Protein AF-A0A257U1Z7-F1 (afdb_monomer_lite)

Foldseek 3Di:
DVVVLVVLVVVLVVVVVVVVVVVVVVVVVVVVCVVVVHDDPDPVVVVVVVCCSVVVSVVVNCCCVPVVDDDPPPVNVVVVVD

Sequence (82 aa):
MVTSTALYLGFLALLYLERGVELLVSRRNIRLALAAGGVETGRRHYAVMVAVHAVFPLACAAEVLGLHRAFPGAAGFAALAV

pLDDT: mean 90.47, std 6.73, range [55.97, 96.31]

Radius of gyration: 17.27 Å; chains: 1; bounding box: 37×24×46 Å

Secondary structure (DSSP, 8-state):
-HHHHHHHHHHHHHHHHHHHHHHHHHHHHHHHHHHTT-----HHHHHHHHHHHHHHHHHHHHHHHHH-PPP-THHHHHTT--

Structure (mmCIF, N/CA/C/O backbone):
data_AF-A0A257U1Z7-F1
#
_entry.id   AF-A0A257U1Z7-F1
#
loop_
_atom_site.group_PDB
_atom_site.id
_atom_site.type_symbol
_atom_site.label_atom_id
_atom_site.label_alt_id
_atom_site.label_comp_id
_atom_site.label_asym_id
_atom_site.label_entity_id
_atom_site.label_seq_id
_atom_site.pdbx_PDB_ins_code
_atom_site.Cartn_x
_atom_site.Cartn_y
_atom_site.Cartn_z
_atom_site.occupancy
_atom_site.B_iso_or_equiv
_atom_site.auth_seq_id
_atom_site.auth_comp_id
_atom_site.auth_asym_id
_atom_site.auth_atom_id
_atom_site.pdbx_PDB_model_num
ATOM 1 N N . MET A 1 1 ? 17.495 1.439 -17.921 1.00 60.53 1 MET A N 1
ATOM 2 C CA . MET A 1 1 ? 16.274 0.604 -17.986 1.00 60.53 1 MET A CA 1
ATOM 3 C C . MET A 1 1 ? 16.177 -0.297 -16.757 1.00 60.53 1 MET A C 1
ATOM 5 O O . MET A 1 1 ? 15.320 -0.035 -15.931 1.00 60.53 1 MET A O 1
ATOM 9 N N . VAL A 1 2 ? 17.100 -1.249 -16.553 1.00 69.31 2 VAL A N 1
ATOM 10 C CA . VAL A 1 2 ? 17.073 -2.183 -15.400 1.00 69.31 2 VAL A CA 1
ATOM 11 C C . VAL A 1 2 ? 17.099 -1.479 -14.034 1.00 69.31 2 VAL A C 1
ATOM 13 O O . VAL A 1 2 ? 16.318 -1.820 -13.151 1.00 69.31 2 VAL A O 1
ATOM 16 N N . THR A 1 3 ? 17.937 -0.450 -13.866 1.00 83.19 3 THR A N 1
ATOM 17 C CA . THR A 1 3 ? 18.056 0.286 -12.595 1.00 83.19 3 THR A CA 1
ATOM 18 C C . THR A 1 3 ? 16.744 0.954 -12.181 1.00 83.19 3 THR A C 1
ATOM 20 O O . THR A 1 3 ? 16.355 0.883 -11.022 1.00 83.19 3 THR A O 1
ATOM 23 N N . SER A 1 4 ? 16.025 1.561 -13.129 1.00 85.38 4 SER A N 1
ATOM 24 C CA . SER A 1 4 ? 14.745 2.230 -12.872 1.00 85.38 4 SER A CA 1
ATOM 25 C C . SER A 1 4 ? 13.665 1.236 -12.440 1.00 85.38 4 SER A C 1
ATOM 27 O O . SER A 1 4 ? 12.918 1.514 -11.508 1.00 85.38 4 SER A O 1
ATOM 29 N N . THR A 1 5 ? 13.622 0.055 -13.063 1.00 89.50 5 THR A N 1
ATOM 30 C CA . THR A 1 5 ? 12.714 -1.029 -12.665 1.00 89.50 5 THR A CA 1
ATOM 31 C C . THR A 1 5 ? 13.030 -1.536 -11.260 1.00 89.50 5 THR A C 1
ATOM 33 O O . THR A 1 5 ? 12.118 -1.686 -10.454 1.00 89.50 5 THR A O 1
ATOM 36 N N . ALA A 1 6 ? 14.308 -1.747 -10.930 1.00 91.25 6 ALA A N 1
ATOM 37 C CA . ALA A 1 6 ? 14.710 -2.190 -9.596 1.00 91.25 6 ALA A CA 1
ATOM 38 C C . ALA A 1 6 ? 14.330 -1.172 -8.505 1.00 91.25 6 ALA A C 1
ATOM 40 O O . ALA A 1 6 ? 13.784 -1.558 -7.473 1.00 91.25 6 ALA A O 1
ATOM 41 N N . LEU A 1 7 ? 14.552 0.124 -8.753 1.00 92.12 7 LEU A N 1
ATOM 42 C CA . LEU A 1 7 ? 14.141 1.197 -7.839 1.00 92.12 7 LEU A CA 1
ATOM 43 C C . LEU A 1 7 ? 12.619 1.244 -7.664 1.00 92.12 7 LEU A C 1
ATOM 45 O O . LEU A 1 7 ? 12.137 1.371 -6.542 1.00 92.12 7 LEU A O 1
ATOM 49 N N . TYR A 1 8 ? 11.866 1.092 -8.754 1.00 91.75 8 TYR A N 1
ATOM 50 C CA . TYR A 1 8 ? 10.407 1.065 -8.710 1.00 91.75 8 TYR A CA 1
ATOM 51 C C . TYR A 1 8 ? 9.868 -0.120 -7.896 1.00 91.75 8 TYR A C 1
ATOM 53 O O . TYR A 1 8 ? 9.022 0.062 -7.024 1.00 91.75 8 TYR A O 1
ATOM 61 N N . LEU A 1 9 ? 10.400 -1.326 -8.112 1.00 93.56 9 LEU A N 1
ATOM 62 C CA . LEU A 1 9 ? 10.020 -2.504 -7.327 1.00 93.56 9 LEU A CA 1
ATOM 63 C C . LEU A 1 9 ? 10.413 -2.363 -5.852 1.00 93.56 9 LEU A C 1
ATOM 65 O O . LEU A 1 9 ? 9.641 -2.749 -4.978 1.00 93.56 9 LEU A O 1
ATOM 69 N N . GLY A 1 10 ? 11.579 -1.774 -5.570 1.00 95.38 10 GLY A N 1
ATOM 70 C CA . GLY A 1 10 ? 12.001 -1.448 -4.208 1.00 95.38 10 GLY A CA 1
ATOM 71 C C . GLY A 1 10 ? 11.039 -0.478 -3.517 1.00 95.38 10 GLY A C 1
ATOM 72 O O . GLY A 1 10 ? 10.665 -0.702 -2.368 1.00 95.38 10 GLY A O 1
ATOM 73 N N . PHE A 1 11 ? 10.573 0.550 -4.231 1.00 94.44 11 PHE A N 1
ATOM 74 C CA . PHE A 1 11 ? 9.553 1.476 -3.737 1.00 94.44 11 PHE A CA 1
ATOM 75 C C . PHE A 1 11 ? 8.226 0.765 -3.434 1.00 94.44 11 PHE A C 1
ATOM 77 O O . PHE A 1 11 ? 7.678 0.939 -2.348 1.00 94.44 11 PHE A O 1
ATOM 84 N N . LEU A 1 12 ? 7.736 -0.094 -4.336 1.00 95.12 12 LEU A N 1
ATOM 85 C CA . LEU A 1 12 ? 6.516 -0.875 -4.090 1.00 95.12 12 LEU A CA 1
ATOM 86 C C . LEU A 1 12 ? 6.663 -1.831 -2.896 1.00 95.12 12 LEU A C 1
ATOM 88 O O . LEU A 1 12 ? 5.723 -2.006 -2.121 1.00 95.12 12 LEU A O 1
ATOM 92 N N . ALA A 1 13 ? 7.839 -2.436 -2.720 1.00 95.69 13 ALA A N 1
ATOM 93 C CA . ALA A 1 13 ? 8.121 -3.276 -1.560 1.00 95.69 13 ALA A CA 1
ATOM 94 C C . ALA A 1 13 ? 8.088 -2.465 -0.255 1.00 95.69 13 ALA A C 1
ATOM 96 O O . ALA A 1 13 ? 7.482 -2.907 0.723 1.00 95.69 13 ALA A O 1
ATOM 97 N N . LEU A 1 14 ? 8.677 -1.264 -0.246 1.00 96.12 14 LEU A N 1
ATOM 98 C CA . LEU A 1 14 ? 8.618 -0.356 0.900 1.00 96.12 14 LEU A CA 1
ATOM 99 C C . LEU A 1 14 ? 7.175 0.058 1.219 1.00 96.12 14 LEU A C 1
ATOM 101 O O . LEU A 1 14 ? 6.776 0.001 2.381 1.00 96.12 14 LEU A O 1
ATOM 105 N N . LEU A 1 15 ? 6.381 0.382 0.196 1.00 94.81 15 LEU A N 1
ATOM 106 C CA . LEU A 1 15 ? 4.958 0.688 0.345 1.00 94.81 15 LEU A CA 1
ATOM 107 C C . LEU A 1 15 ? 4.212 -0.470 1.027 1.00 94.81 15 LEU A C 1
ATOM 109 O O . LEU A 1 15 ? 3.464 -0.246 1.977 1.00 94.81 15 LEU A O 1
ATOM 113 N N . TYR A 1 16 ? 4.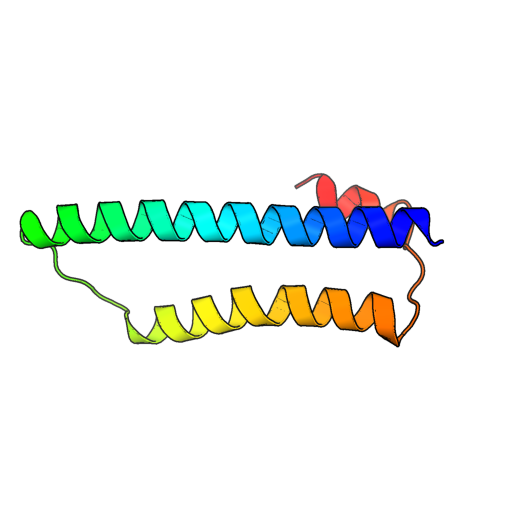439 -1.721 0.610 1.00 95.06 16 TYR A N 1
ATOM 114 C CA . TYR A 1 16 ? 3.811 -2.877 1.264 1.00 95.06 16 TYR A CA 1
ATOM 115 C C . TYR A 1 16 ? 4.237 -3.060 2.717 1.00 95.06 16 TYR A C 1
ATOM 117 O O . TYR A 1 16 ? 3.402 -3.416 3.553 1.00 95.06 16 TYR A O 1
ATOM 125 N N . LEU A 1 17 ? 5.511 -2.818 3.027 1.00 96.31 17 LEU A N 1
ATOM 126 C CA . LEU A 1 17 ? 6.001 -2.875 4.402 1.00 96.31 17 LEU A CA 1
ATOM 127 C C . LEU A 1 17 ? 5.300 -1.829 5.273 1.00 96.31 17 LEU A C 1
ATOM 129 O O . LEU A 1 17 ? 4.792 -2.175 6.339 1.00 96.31 17 LEU A O 1
ATOM 133 N N . GLU A 1 18 ? 5.205 -0.587 4.800 1.00 96.00 18 GLU A N 1
ATOM 134 C CA . GLU A 1 18 ? 4.496 0.493 5.489 1.00 96.00 18 GLU A CA 1
ATOM 135 C C . GLU A 1 18 ? 3.026 0.128 5.737 1.00 96.00 18 GLU A C 1
ATOM 137 O O . GLU A 1 18 ? 2.573 0.150 6.883 1.00 96.00 18 GLU A O 1
ATOM 142 N N . ARG A 1 19 ? 2.299 -0.313 4.698 1.00 93.81 19 ARG A N 1
ATOM 143 C CA . ARG A 1 19 ? 0.894 -0.742 4.834 1.00 93.81 19 ARG A CA 1
ATOM 144 C C . ARG A 1 19 ? 0.748 -1.909 5.814 1.00 93.81 19 ARG A C 1
ATOM 146 O O . ARG A 1 19 ? -0.200 -1.956 6.597 1.00 93.81 19 ARG A O 1
ATOM 153 N N . GLY A 1 20 ? 1.693 -2.848 5.811 1.00 94.19 20 GLY A N 1
ATOM 154 C CA . GLY A 1 20 ? 1.737 -3.950 6.770 1.00 94.19 20 GLY A CA 1
ATOM 155 C C . GLY A 1 20 ? 1.881 -3.456 8.211 1.00 94.19 20 GLY A C 1
ATOM 156 O O . GLY A 1 20 ? 1.124 -3.883 9.087 1.00 94.19 20 GLY A O 1
ATOM 157 N N . VAL A 1 21 ? 2.800 -2.519 8.456 1.00 96.31 21 VAL A N 1
ATOM 158 C CA . VAL A 1 21 ? 2.990 -1.887 9.771 1.00 96.31 21 VAL A CA 1
ATOM 159 C C . VAL A 1 21 ? 1.731 -1.136 10.206 1.00 96.31 21 VAL A C 1
ATOM 161 O O . VAL A 1 21 ? 1.269 -1.326 11.334 1.00 96.31 21 VAL A O 1
ATOM 164 N N . GLU A 1 22 ? 1.116 -0.355 9.319 1.00 94.75 22 GLU A N 1
ATOM 165 C CA . GLU A 1 22 ? -0.149 0.332 9.598 1.00 94.75 22 GLU A CA 1
ATOM 166 C C . GLU A 1 22 ? -1.264 -0.645 9.986 1.00 94.75 22 GLU A C 1
ATOM 168 O O . GLU A 1 22 ? -2.012 -0.384 10.929 1.00 94.75 22 GLU A O 1
ATOM 173 N N . LEU A 1 23 ? -1.364 -1.800 9.322 1.00 93.88 23 LEU A N 1
ATOM 174 C CA . LEU A 1 23 ? -2.343 -2.828 9.680 1.00 93.88 23 LEU A CA 1
ATOM 175 C C . LEU A 1 23 ? -2.078 -3.421 11.067 1.00 93.88 23 LEU A C 1
ATOM 177 O O . LEU A 1 23 ? -3.028 -3.678 11.811 1.00 93.88 23 LEU A O 1
ATOM 181 N N . LEU A 1 24 ? -0.816 -3.625 11.452 1.00 95.69 24 LEU A N 1
ATOM 182 C CA . LEU A 1 24 ? -0.467 -4.082 12.801 1.00 95.69 24 LEU A CA 1
ATOM 183 C C . LEU A 1 24 ? -0.864 -3.046 13.862 1.00 95.69 24 LEU A C 1
ATOM 185 O O . LEU A 1 24 ? -1.467 -3.406 14.881 1.00 95.69 24 LEU A O 1
ATOM 189 N N . VAL A 1 25 ? -0.579 -1.766 13.604 1.00 96.06 25 VAL A N 1
ATOM 190 C CA . VAL A 1 25 ? -0.963 -0.647 14.478 1.00 96.06 25 VAL A CA 1
ATOM 191 C C . VAL A 1 25 ? -2.486 -0.523 14.560 1.00 96.06 25 VAL A C 1
ATOM 193 O O . VAL A 1 25 ? -3.046 -0.474 15.656 1.00 96.06 25 VAL A O 1
ATOM 196 N N . SER A 1 26 ? -3.179 -0.574 13.424 1.00 92.31 26 SER A N 1
ATOM 197 C CA . SER A 1 26 ? -4.640 -0.513 13.344 1.00 92.31 26 SER A CA 1
ATOM 198 C C . SER A 1 26 ? -5.295 -1.661 14.117 1.00 92.31 26 SER A C 1
ATOM 200 O O . SER A 1 26 ? -6.177 -1.433 14.945 1.00 92.31 26 SER A O 1
ATOM 202 N N . ARG A 1 27 ? -4.784 -2.893 13.977 1.00 92.19 27 ARG A N 1
ATOM 203 C CA . ARG A 1 27 ? -5.248 -4.048 14.765 1.00 92.19 27 ARG A CA 1
ATOM 204 C C . ARG A 1 27 ? -5.076 -3.837 16.266 1.00 92.19 27 ARG A C 1
ATOM 206 O O . ARG A 1 27 ? -5.927 -4.280 17.035 1.00 92.19 27 ARG A O 1
ATOM 213 N N . ARG A 1 28 ? -3.986 -3.200 16.706 1.00 94.00 28 ARG A N 1
ATOM 214 C CA . ARG A 1 28 ? -3.789 -2.858 18.123 1.00 94.00 28 ARG A CA 1
ATOM 215 C C . ARG A 1 28 ? -4.835 -1.847 18.588 1.00 94.00 28 ARG A C 1
ATOM 217 O O . ARG A 1 28 ? -5.443 -2.066 19.633 1.00 94.00 28 ARG A O 1
ATOM 224 N N . ASN A 1 29 ? -5.076 -0.804 17.803 1.00 94.19 29 ASN A N 1
ATOM 225 C CA . ASN A 1 29 ? -6.034 0.246 18.144 1.00 94.19 29 ASN A CA 1
ATOM 226 C C . ASN A 1 29 ? -7.472 -0.281 18.189 1.00 94.19 29 ASN A C 1
ATOM 228 O O . ASN A 1 29 ? -8.198 0.040 19.124 1.00 94.19 29 ASN A O 1
ATOM 232 N N . ILE A 1 30 ? -7.858 -1.159 17.258 1.00 93.12 30 ILE A N 1
ATOM 233 C CA . ILE A 1 30 ? -9.180 -1.801 17.261 1.00 93.12 30 ILE A CA 1
ATOM 234 C C . ILE A 1 30 ? -9.395 -2.595 18.553 1.00 93.12 30 ILE A C 1
ATOM 236 O O . ILE A 1 30 ? -10.442 -2.461 19.176 1.00 93.12 30 ILE A O 1
ATOM 240 N N . ARG A 1 31 ? -8.405 -3.377 19.011 1.00 93.19 31 ARG A N 1
ATOM 241 C CA . ARG A 1 31 ? -8.532 -4.126 20.276 1.00 93.19 31 ARG A CA 1
ATOM 242 C C . ARG A 1 31 ? -8.757 -3.206 21.475 1.00 93.19 31 ARG A C 1
ATOM 244 O O . ARG A 1 31 ? -9.588 -3.518 22.320 1.00 93.19 31 ARG A O 1
ATOM 251 N N . LEU A 1 32 ? -8.035 -2.086 21.537 1.00 94.25 32 LEU A N 1
ATOM 252 C CA . LEU A 1 32 ? -8.198 -1.097 22.605 1.00 94.25 32 LEU A CA 1
ATOM 253 C C . LEU A 1 32 ? -9.575 -0.423 22.542 1.00 94.25 32 LEU A C 1
ATOM 255 O O . LEU A 1 32 ? -10.236 -0.297 23.567 1.00 94.25 32 LEU A O 1
ATOM 259 N N . ALA A 1 33 ? -10.032 -0.051 21.344 1.00 93.50 33 ALA A N 1
ATOM 260 C CA . ALA A 1 33 ? -11.339 0.564 21.142 1.00 93.50 33 ALA A CA 1
ATOM 261 C C . ALA A 1 33 ? -12.482 -0.387 21.523 1.00 93.50 33 ALA A C 1
ATOM 263 O O . ALA A 1 33 ? -13.389 0.017 22.243 1.00 93.50 33 ALA A O 1
ATOM 264 N N . LEU A 1 34 ? -12.415 -1.657 21.110 1.00 93.50 34 LEU A N 1
ATOM 265 C CA . LEU A 1 34 ? -13.408 -2.673 21.472 1.00 93.50 34 LEU A CA 1
ATOM 266 C C . LEU A 1 34 ? -13.439 -2.927 22.987 1.00 93.50 34 LEU A C 1
ATOM 268 O O . LEU A 1 34 ? -14.518 -3.023 23.565 1.00 93.50 34 LEU A O 1
ATOM 272 N N . ALA A 1 35 ? -12.275 -2.979 23.647 1.00 94.69 35 ALA A N 1
ATOM 273 C CA . ALA A 1 35 ? -12.195 -3.127 25.103 1.00 94.69 35 ALA A CA 1
ATOM 274 C C . ALA A 1 35 ? -12.797 -1.926 25.858 1.00 94.69 35 ALA A C 1
ATOM 276 O O . ALA A 1 35 ? -13.325 -2.093 26.953 1.00 94.69 35 ALA A O 1
ATOM 277 N N . ALA A 1 36 ? -12.758 -0.733 25.260 1.00 95.38 36 ALA A N 1
ATOM 278 C CA . ALA A 1 36 ? -13.386 0.479 25.783 1.00 95.38 36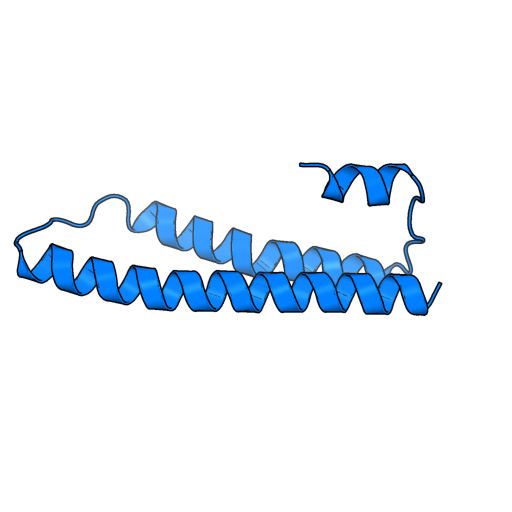 ALA A CA 1
ATOM 279 C C . ALA A 1 36 ? -14.881 0.619 25.406 1.00 95.38 36 ALA A C 1
ATOM 281 O O . ALA A 1 36 ? -15.467 1.673 25.641 1.00 95.38 36 ALA A O 1
ATOM 282 N N . GLY A 1 37 ? -15.505 -0.412 24.818 1.00 95.25 37 GLY A N 1
ATOM 283 C CA . GLY A 1 37 ? -16.920 -0.398 24.417 1.00 95.25 37 GLY A CA 1
ATOM 284 C C . GLY A 1 37 ? -17.194 0.198 23.031 1.00 95.25 37 GLY A C 1
ATOM 285 O O . GLY A 1 37 ? -18.343 0.484 22.698 1.00 95.25 37 GLY A O 1
ATOM 286 N N . GLY A 1 38 ? -16.160 0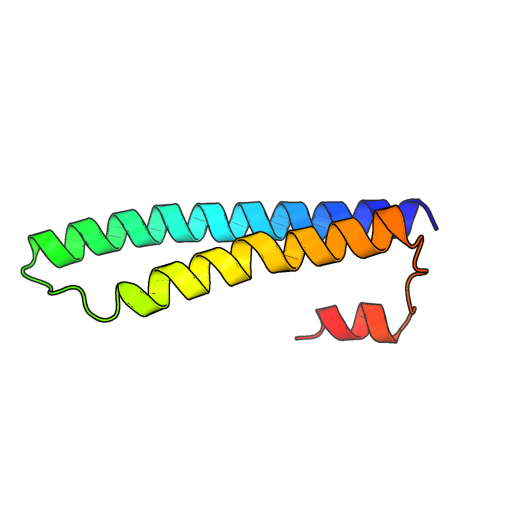.398 22.212 1.00 91.00 38 GLY A N 1
ATOM 287 C CA . GLY A 1 38 ? -16.294 0.859 20.832 1.00 91.00 38 GLY A CA 1
ATOM 288 C C . GLY A 1 38 ? -17.034 -0.147 19.945 1.00 91.00 38 GLY A C 1
ATOM 289 O O . GLY A 1 38 ? -16.937 -1.358 20.133 1.00 91.00 38 GLY A O 1
ATOM 290 N N . VAL A 1 39 ? -17.749 0.361 18.940 1.00 89.94 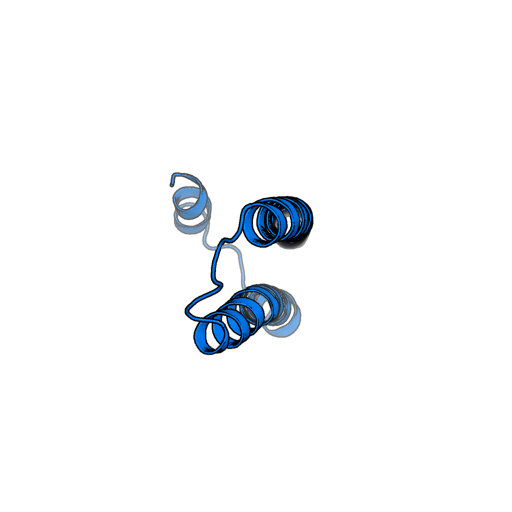39 VAL A N 1
ATOM 291 C CA . VAL A 1 39 ? -18.483 -0.442 17.951 1.00 89.94 39 VAL A CA 1
ATOM 292 C C . VAL A 1 39 ? -17.816 -0.295 16.587 1.00 89.94 39 VAL A C 1
ATOM 294 O O . VAL A 1 39 ? -17.564 0.815 16.124 1.00 89.94 39 VAL A O 1
ATOM 297 N N . GLU A 1 40 ? -17.538 -1.416 15.927 1.00 87.81 40 GLU A N 1
ATOM 298 C CA . GLU A 1 40 ? -16.974 -1.422 14.578 1.00 87.81 40 GLU A CA 1
ATOM 299 C C . GLU A 1 40 ? -18.079 -1.219 13.532 1.00 87.81 40 GLU A C 1
ATOM 301 O O . GLU A 1 40 ? -19.041 -1.986 13.464 1.00 87.81 40 GLU A O 1
ATOM 306 N N . THR A 1 41 ? -17.926 -0.209 12.677 1.00 88.38 41 THR A N 1
ATOM 307 C CA . THR A 1 41 ? -18.833 0.072 11.557 1.00 88.38 41 THR A CA 1
ATOM 308 C C . THR A 1 41 ? -18.086 -0.042 10.224 1.00 88.38 41 THR A C 1
ATOM 310 O O . THR A 1 41 ? -16.875 0.145 10.150 1.00 88.38 41 THR A O 1
ATOM 313 N N . GLY A 1 42 ? -18.788 -0.397 9.140 1.00 83.88 42 GLY A N 1
ATOM 314 C CA . GLY A 1 42 ? -18.195 -0.390 7.792 1.00 83.88 42 GLY A CA 1
ATOM 315 C C . GLY A 1 42 ? -17.319 -1.597 7.413 1.00 83.88 42 GLY A C 1
ATOM 316 O O . GLY A 1 42 ? -16.619 -1.539 6.402 1.00 83.88 42 GLY A O 1
ATOM 317 N N . ARG A 1 43 ? -17.399 -2.723 8.138 1.00 84.69 43 ARG A N 1
ATOM 318 C CA . ARG A 1 43 ? -16.593 -3.941 7.887 1.00 84.69 43 ARG A CA 1
ATOM 319 C C . ARG A 1 43 ? -16.651 -4.465 6.439 1.00 84.69 43 ARG A C 1
ATOM 321 O O . ARG A 1 43 ? -15.667 -4.998 5.935 1.00 84.69 43 ARG A O 1
ATOM 328 N N . ARG A 1 44 ? -17.780 -4.288 5.737 1.00 88.19 44 ARG A N 1
ATOM 329 C CA . ARG A 1 44 ? -17.904 -4.665 4.314 1.00 88.19 44 ARG A CA 1
ATOM 330 C C . ARG A 1 44 ? -16.997 -3.836 3.398 1.00 88.19 44 ARG A C 1
ATOM 332 O O . ARG A 1 44 ? -16.370 -4.403 2.511 1.00 88.19 44 ARG A O 1
ATOM 339 N N . HIS A 1 45 ? -16.886 -2.527 3.628 1.00 90.25 45 HIS A N 1
ATOM 340 C CA . HIS A 1 45 ? -16.010 -1.664 2.828 1.00 90.25 45 HIS A CA 1
ATOM 341 C C . HIS A 1 45 ? -14.533 -1.958 3.092 1.00 90.25 45 HIS A C 1
ATOM 343 O O . HIS A 1 45 ? -13.726 -1.912 2.170 1.00 90.25 45 HIS A O 1
ATOM 349 N N . TYR A 1 46 ? -14.185 -2.337 4.323 1.00 88.94 46 TYR A N 1
ATOM 350 C CA . TYR A 1 46 ? -12.815 -2.693 4.683 1.00 88.94 46 TYR A CA 1
ATOM 351 C C . TYR A 1 46 ? -12.248 -3.831 3.821 1.00 88.94 46 TYR A C 1
ATOM 353 O O . TYR A 1 46 ? -11.127 -3.721 3.333 1.00 88.94 46 TYR A O 1
ATOM 361 N N . ALA A 1 47 ? -13.027 -4.886 3.560 1.00 89.19 47 ALA A N 1
ATOM 362 C CA . ALA A 1 47 ? -12.579 -5.997 2.716 1.00 89.19 47 ALA A CA 1
ATOM 363 C C . ALA A 1 47 ? -12.248 -5.548 1.280 1.00 89.19 47 ALA A C 1
ATOM 365 O O . ALA A 1 47 ? -11.230 -5.957 0.724 1.00 89.19 47 ALA A O 1
ATOM 366 N N . VAL A 1 48 ? -13.071 -4.661 0.706 1.00 93.94 48 VAL A N 1
ATOM 367 C CA . VAL A 1 48 ? -12.823 -4.075 -0.622 1.00 93.94 48 VAL A CA 1
ATOM 368 C C . VAL A 1 48 ? -11.561 -3.216 -0.599 1.00 93.94 48 VAL A C 1
ATOM 370 O O . VAL A 1 48 ? -10.714 -3.353 -1.476 1.00 93.94 48 VAL A O 1
ATOM 373 N N . MET A 1 49 ? -11.392 -2.381 0.429 1.00 92.12 49 MET A N 1
ATOM 374 C CA . MET A 1 49 ? -10.205 -1.537 0.575 1.00 92.12 49 MET A CA 1
ATOM 375 C C . MET A 1 49 ? -8.925 -2.368 0.667 1.00 92.12 49 MET A C 1
ATOM 377 O O . MET A 1 49 ? -7.961 -2.064 -0.032 1.00 92.12 49 MET A O 1
ATOM 381 N N . VAL A 1 50 ? -8.925 -3.446 1.458 1.00 92.00 50 VAL A N 1
ATOM 382 C CA . VAL A 1 50 ? -7.785 -4.370 1.555 1.00 92.00 50 VAL A CA 1
ATOM 383 C C . VAL A 1 50 ? -7.487 -5.017 0.204 1.00 92.00 50 VAL A C 1
ATOM 385 O O . VAL A 1 50 ? -6.329 -5.047 -0.203 1.00 92.00 50 VAL A O 1
ATOM 388 N N . ALA A 1 51 ? -8.510 -5.490 -0.514 1.00 93.75 51 ALA A N 1
ATOM 389 C CA . ALA A 1 51 ? -8.322 -6.103 -1.826 1.00 93.75 51 ALA A CA 1
ATOM 390 C C . ALA A 1 51 ? -7.698 -5.122 -2.828 1.00 93.75 51 ALA A C 1
ATOM 392 O O . ALA A 1 51 ? -6.713 -5.460 -3.480 1.00 93.75 51 ALA A O 1
ATOM 393 N N . VAL A 1 52 ? -8.213 -3.892 -2.905 1.00 94.06 52 VAL A N 1
ATOM 394 C CA . VAL A 1 52 ? -7.673 -2.859 -3.800 1.00 94.06 52 VAL A CA 1
ATOM 395 C C . VAL A 1 52 ? -6.219 -2.540 -3.449 1.00 94.06 52 VAL A C 1
ATOM 397 O O . VAL A 1 52 ? -5.367 -2.579 -4.330 1.00 94.06 52 VAL A O 1
ATOM 400 N N . HIS A 1 53 ? -5.906 -2.304 -2.173 1.00 93.19 53 HIS A N 1
ATOM 401 C CA . HIS A 1 53 ? -4.549 -1.930 -1.752 1.00 93.19 53 HIS A CA 1
ATOM 402 C C . HIS A 1 53 ? -3.539 -3.080 -1.866 1.00 93.19 53 HIS A C 1
ATOM 404 O O . HIS A 1 53 ? -2.346 -2.823 -1.986 1.00 93.19 53 HIS A O 1
ATOM 410 N N . ALA A 1 54 ? -3.994 -4.336 -1.847 1.00 93.12 54 ALA A N 1
ATOM 411 C CA . ALA A 1 54 ? -3.136 -5.502 -2.041 1.00 93.12 54 ALA A CA 1
ATOM 412 C C . ALA A 1 54 ? -2.937 -5.859 -3.522 1.00 93.12 54 ALA A C 1
ATOM 414 O O . ALA A 1 54 ? -1.856 -6.279 -3.917 1.00 93.12 54 ALA A O 1
ATOM 415 N N . VAL A 1 55 ? -3.974 -5.730 -4.353 1.00 95.62 55 VAL A N 1
ATOM 416 C CA . VAL A 1 55 ? -3.921 -6.167 -5.758 1.00 95.62 55 VAL A CA 1
ATOM 417 C C . VAL A 1 55 ? -3.381 -5.070 -6.668 1.00 95.62 55 VAL A C 1
ATOM 419 O O . VAL A 1 55 ? -2.633 -5.369 -7.596 1.00 95.62 55 VAL A O 1
ATOM 422 N N . PHE A 1 56 ? -3.716 -3.805 -6.413 1.00 95.12 56 PHE A N 1
ATOM 423 C CA . PHE A 1 56 ? -3.335 -2.707 -7.298 1.00 95.12 56 PHE A CA 1
ATOM 424 C C . PHE A 1 56 ? -1.809 -2.555 -7.452 1.00 95.12 56 PHE A C 1
ATOM 426 O O . PHE A 1 56 ? -1.338 -2.597 -8.590 1.00 95.12 56 PHE A O 1
ATOM 433 N N . PRO A 1 57 ? -0.993 -2.492 -6.380 1.00 94.00 57 PRO A N 1
ATOM 434 C CA . PRO A 1 57 ? 0.451 -2.354 -6.556 1.00 94.00 57 PRO A CA 1
ATOM 435 C C . PRO A 1 57 ? 1.098 -3.625 -7.137 1.00 94.00 57 PRO A C 1
ATOM 437 O O . PRO A 1 57 ? 2.105 -3.531 -7.838 1.00 94.00 57 PRO A O 1
ATOM 440 N N . LEU A 1 58 ? 0.510 -4.812 -6.912 1.00 94.81 58 LEU A N 1
ATOM 441 C CA . LEU A 1 58 ? 0.933 -6.046 -7.593 1.00 94.81 58 LEU A CA 1
ATOM 442 C C . LEU A 1 58 ? 0.682 -5.963 -9.103 1.00 94.81 58 LEU A C 1
ATOM 444 O O . LEU A 1 58 ? 1.549 -6.357 -9.881 1.00 94.81 58 LEU A O 1
ATOM 448 N N . ALA A 1 59 ? -0.469 -5.432 -9.519 1.00 94.69 59 ALA A N 1
ATOM 449 C CA . ALA A 1 59 ? -0.780 -5.228 -10.929 1.00 94.69 59 ALA A CA 1
ATOM 450 C C . ALA A 1 59 ? 0.204 -4.245 -11.581 1.00 94.69 59 ALA A C 1
ATOM 452 O O . ALA A 1 59 ? 0.711 -4.527 -12.664 1.00 94.69 59 ALA A O 1
ATOM 453 N N . CYS A 1 60 ? 0.558 -3.153 -10.895 1.00 93.06 60 CYS A N 1
ATOM 454 C CA . CYS A 1 60 ? 1.579 -2.221 -11.376 1.00 93.06 60 CYS A CA 1
ATOM 455 C C . CYS A 1 60 ? 2.964 -2.880 -11.524 1.00 93.06 60 CYS A C 1
ATOM 457 O O . CYS A 1 60 ? 3.655 -2.667 -12.521 1.00 93.06 60 CYS A O 1
ATOM 459 N N . ALA A 1 61 ? 3.376 -3.720 -10.567 1.00 93.25 61 ALA A N 1
ATOM 460 C CA . ALA A 1 61 ? 4.622 -4.479 -10.684 1.00 93.25 61 ALA A CA 1
ATOM 461 C C . ALA A 1 61 ? 4.589 -5.453 -11.876 1.00 93.25 61 ALA A C 1
ATOM 463 O O . ALA A 1 61 ? 5.547 -5.519 -12.650 1.00 93.25 61 ALA A O 1
ATOM 464 N N . ALA A 1 62 ? 3.479 -6.177 -12.048 1.00 94.12 62 ALA A N 1
ATOM 465 C CA . ALA A 1 62 ? 3.284 -7.109 -13.156 1.00 94.12 62 ALA A CA 1
ATOM 466 C C . ALA A 1 62 ? 3.302 -6.402 -14.520 1.00 94.12 62 ALA A C 1
ATOM 468 O O . ALA A 1 62 ? 3.883 -6.926 -15.469 1.00 94.12 62 ALA A O 1
ATOM 469 N N . GLU A 1 63 ? 2.730 -5.200 -14.614 1.00 93.44 63 GLU A N 1
ATOM 470 C CA . GLU A 1 63 ? 2.748 -4.381 -15.828 1.00 93.44 63 GLU A CA 1
ATOM 471 C C . GLU A 1 63 ? 4.182 -4.058 -16.267 1.00 93.44 63 GLU A C 1
ATOM 473 O O . GLU A 1 63 ? 4.559 -4.319 -17.410 1.00 93.44 63 GLU A O 1
ATOM 478 N N . VAL A 1 64 ? 5.012 -3.531 -15.363 1.00 91.00 64 VAL A N 1
ATOM 479 C CA . VAL A 1 64 ? 6.393 -3.144 -15.695 1.00 91.00 64 VAL A CA 1
ATOM 480 C C . VAL A 1 64 ? 7.244 -4.368 -16.039 1.00 91.00 64 VAL A C 1
ATOM 482 O O . VAL A 1 64 ? 8.046 -4.313 -16.974 1.00 91.00 64 VAL A O 1
ATOM 485 N N . LEU A 1 65 ? 7.057 -5.473 -15.313 1.00 89.88 65 LEU A N 1
ATOM 486 C CA . LEU A 1 65 ? 7.801 -6.713 -15.530 1.00 89.88 65 LEU A CA 1
ATOM 487 C C . LEU A 1 65 ? 7.394 -7.437 -16.821 1.00 89.88 65 LEU A C 1
ATOM 489 O O . LEU A 1 65 ? 8.268 -7.957 -17.509 1.00 89.88 65 LEU A O 1
ATOM 493 N N . GLY A 1 66 ? 6.101 -7.466 -17.153 1.00 91.69 66 GLY A N 1
ATOM 494 C CA . GLY A 1 66 ? 5.567 -8.206 -18.301 1.00 91.69 66 GLY A CA 1
ATOM 495 C C . GLY A 1 66 ? 5.490 -7.403 -19.601 1.00 91.69 66 GLY A C 1
ATOM 496 O O . GLY A 1 66 ? 5.676 -7.964 -20.678 1.00 91.69 66 GLY A O 1
ATOM 497 N N . LEU A 1 67 ? 5.235 -6.093 -19.529 1.00 91.06 67 LEU A N 1
ATOM 498 C CA . LEU A 1 67 ? 5.109 -5.218 -20.706 1.00 91.06 67 LEU A CA 1
ATOM 499 C C . LEU A 1 67 ? 6.360 -4.368 -20.967 1.00 91.06 67 LEU A C 1
ATOM 501 O O . LEU A 1 67 ? 6.347 -3.544 -21.890 1.00 91.06 67 LEU A O 1
ATOM 505 N N . HIS A 1 68 ? 7.405 -4.537 -20.146 1.00 85.19 68 HIS A N 1
ATOM 506 C CA . HIS A 1 68 ? 8.698 -3.850 -20.236 1.00 85.19 68 HIS A CA 1
ATOM 507 C C . HIS A 1 68 ? 8.569 -2.332 -20.430 1.00 85.19 68 HIS A C 1
ATOM 509 O O . HIS A 1 68 ? 9.262 -1.724 -21.250 1.00 85.19 68 HIS A O 1
ATOM 515 N N . ARG A 1 69 ? 7.640 -1.704 -19.697 1.00 85.19 69 ARG A N 1
ATOM 516 C CA . ARG A 1 69 ? 7.382 -0.265 -19.820 1.00 85.19 69 ARG A CA 1
ATOM 517 C C . ARG A 1 69 ? 8.583 0.554 -19.360 1.00 85.19 69 ARG A C 1
ATOM 519 O O . ARG A 1 69 ? 9.150 0.323 -18.294 1.00 85.19 69 ARG A O 1
ATOM 526 N N . ALA A 1 70 ? 8.964 1.518 -20.195 1.00 85.94 70 ALA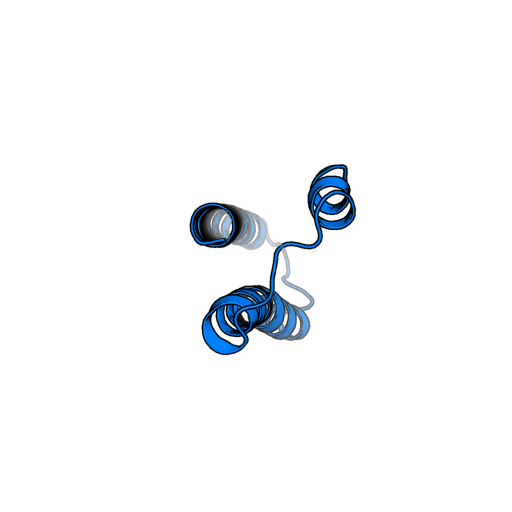 A N 1
ATOM 527 C CA . ALA A 1 70 ? 10.045 2.446 -19.907 1.00 85.94 70 ALA A CA 1
ATOM 528 C C . ALA A 1 70 ? 9.591 3.515 -18.907 1.00 85.94 70 ALA A C 1
ATOM 530 O O . ALA A 1 70 ? 8.438 3.945 -18.906 1.00 85.94 70 ALA A O 1
ATOM 531 N N . PHE A 1 71 ? 10.525 3.970 -18.075 1.00 85.69 71 PHE A N 1
ATOM 532 C CA . PHE A 1 71 ? 10.265 5.032 -17.112 1.00 85.69 71 PHE A CA 1
ATOM 533 C C . PHE A 1 71 ? 9.995 6.369 -17.836 1.00 85.69 71 PHE A C 1
ATOM 535 O O . PHE A 1 71 ? 10.828 6.781 -18.647 1.00 85.69 71 PHE A O 1
ATOM 542 N N . PRO A 1 72 ? 8.888 7.078 -17.538 1.00 86.31 72 PRO A N 1
ATOM 543 C CA . PRO A 1 72 ? 8.452 8.263 -18.288 1.00 86.31 72 PRO A CA 1
ATOM 544 C C . PRO A 1 72 ? 9.246 9.551 -17.981 1.00 86.31 72 PRO A C 1
ATOM 546 O O . PRO A 1 72 ? 8.853 10.639 -18.400 1.00 86.31 72 PRO A O 1
ATOM 549 N N . GLY A 1 73 ? 10.362 9.470 -17.250 1.00 88.25 73 GLY A N 1
ATOM 550 C CA . GLY A 1 73 ? 11.235 10.615 -16.977 1.00 88.25 73 GLY A CA 1
ATOM 551 C C . GLY A 1 73 ? 10.615 11.607 -15.990 1.00 88.25 73 GLY A C 1
ATOM 552 O O . GLY A 1 73 ? 10.218 11.224 -14.891 1.00 88.25 73 GLY A O 1
ATOM 553 N N . ALA A 1 74 ? 10.536 12.887 -16.370 1.00 88.69 74 ALA A N 1
ATOM 554 C CA . ALA A 1 74 ? 10.073 13.972 -15.497 1.00 88.69 74 ALA A CA 1
ATOM 555 C C . ALA A 1 74 ? 8.669 13.730 -14.916 1.00 88.69 74 ALA A C 1
ATOM 557 O O . ALA A 1 74 ? 8.447 13.997 -13.739 1.00 88.69 74 ALA A O 1
ATOM 558 N N . ALA A 1 75 ? 7.750 13.154 -15.700 1.00 87.31 75 ALA A N 1
ATOM 559 C CA . ALA A 1 75 ? 6.409 12.812 -15.222 1.00 87.31 75 ALA A CA 1
ATOM 560 C C . ALA A 1 75 ? 6.437 11.756 -14.102 1.00 87.31 75 ALA A C 1
ATOM 562 O O . ALA A 1 75 ? 5.660 11.836 -13.156 1.00 87.31 75 ALA A O 1
ATOM 563 N N . GLY A 1 76 ? 7.366 10.796 -14.174 1.00 85.88 76 GLY A N 1
ATOM 564 C CA . GLY A 1 76 ? 7.543 9.786 -13.130 1.00 85.88 76 GLY A CA 1
ATOM 565 C C . GLY A 1 76 ? 8.113 10.378 -11.843 1.00 85.88 76 GLY A C 1
ATOM 566 O O . GLY A 1 76 ? 7.690 10.002 -10.757 1.00 85.88 76 GLY A O 1
ATOM 567 N N . PHE A 1 77 ? 9.030 11.342 -11.951 1.00 87.69 77 PHE A N 1
ATOM 568 C CA . PHE A 1 77 ? 9.551 12.052 -10.780 1.00 87.69 77 PHE A CA 1
ATOM 569 C C . PHE A 1 77 ? 8.524 13.004 -10.158 1.00 87.69 77 PHE A C 1
ATOM 571 O O . PHE A 1 77 ? 8.461 13.102 -8.937 1.00 87.69 77 PHE A O 1
ATOM 578 N N . ALA A 1 78 ? 7.685 13.657 -10.967 1.00 90.81 78 ALA A N 1
ATOM 579 C CA . ALA A 1 78 ? 6.604 14.507 -10.469 1.00 90.81 78 ALA A CA 1
ATOM 580 C C . ALA A 1 78 ? 5.604 13.730 -9.593 1.00 90.81 78 ALA A C 1
ATOM 582 O O . ALA A 1 78 ? 5.062 14.291 -8.647 1.00 90.81 78 ALA A O 1
ATOM 583 N N . ALA A 1 79 ? 5.411 12.431 -9.850 1.00 86.44 79 ALA A N 1
ATOM 584 C CA . ALA A 1 79 ? 4.548 11.575 -9.037 1.00 86.44 79 ALA A CA 1
ATOM 585 C C . ALA A 1 79 ? 5.043 11.369 -7.589 1.00 86.44 79 ALA A C 1
ATOM 587 O O . ALA A 1 79 ? 4.266 10.917 -6.757 1.00 86.44 79 ALA A O 1
ATOM 588 N N . LEU A 1 80 ? 6.305 11.698 -7.281 1.00 84.25 80 LEU A N 1
ATOM 589 C CA . LEU A 1 80 ? 6.863 11.660 -5.920 1.00 84.25 80 LEU A CA 1
ATOM 590 C C . LEU A 1 80 ? 6.724 12.995 -5.169 1.00 84.25 80 LEU A C 1
ATOM 592 O O . LEU A 1 80 ? 7.105 13.075 -4.006 1.00 84.25 80 LEU A O 1
ATOM 596 N N . ALA A 1 81 ? 6.271 14.061 -5.835 1.00 82.88 81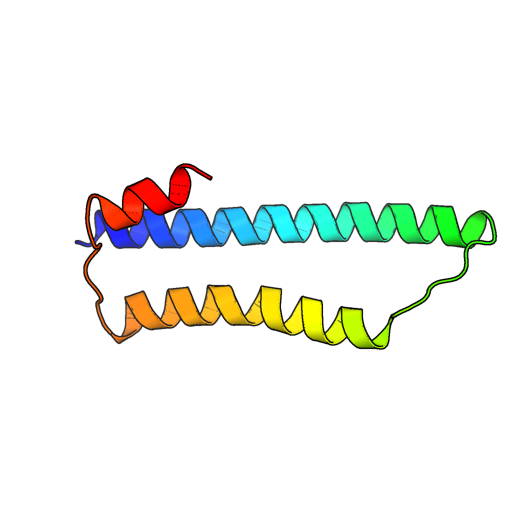 ALA A N 1
ATOM 597 C CA . ALA A 1 81 ? 6.232 15.412 -5.268 1.00 82.88 81 ALA A CA 1
ATOM 598 C C . ALA A 1 81 ? 4.967 15.706 -4.437 1.00 82.88 81 ALA A C 1
ATOM 600 O O . ALA A 1 81 ? 4.794 16.834 -3.974 1.00 82.88 81 ALA A O 1
ATOM 601 N N . VAL A 1 82 ? 4.088 14.716 -4.279 1.00 55.97 82 VAL A N 1
ATOM 602 C CA . VAL A 1 82 ? 2.848 14.761 -3.491 1.00 55.97 82 VAL A CA 1
ATOM 603 C C . VAL A 1 82 ? 2.979 13.779 -2.341 1.00 55.97 82 VAL A C 1
ATOM 605 O O . VAL A 1 82 ? 2.589 14.160 -1.217 1.00 55.97 82 VAL A O 1
#